Protein AF-A0A368A5K2-F1 (afdb_monomer_lite)

Secondary structure (DSSP, 8-state):
-EEEEEPPPPPGGGTEEE-TTSSSEEE-HHHHHHHHHHHHHH-GGG-S-BSSEEEEEEE--SSSS---GGGGHHHHHHHHHHTTSBS-GGGEEEEEEEEPPP-SS--------------EEEEEEEPPP--------

Structure (mmCIF, N/CA/C/O backbone):
data_AF-A0A368A5K2-F1
#
_entry.id   AF-A0A368A5K2-F1
#
loop_
_atom_site.group_PDB
_atom_site.id
_atom_site.type_symbol
_atom_site.label_atom_id
_atom_site.label_alt_id
_atom_site.label_comp_id
_atom_site.label_asym_id
_atom_site.label_entity_id
_atom_site.label_seq_id
_atom_site.pdbx_PDB_ins_code
_atom_site.Cartn_x
_atom_site.Cartn_y
_atom_site.Cartn_z
_atom_site.occupancy
_atom_site.B_iso_or_equiv
_atom_site.auth_seq_id
_atom_site.auth_comp_id
_atom_site.auth_asym_id
_atom_site.auth_atom_id
_atom_site.pdbx_PDB_model_num
ATOM 1 N N . MET A 1 1 ? -16.787 -5.262 7.974 1.00 64.56 1 MET A N 1
ATOM 2 C CA . MET A 1 1 ? -15.601 -5.937 7.419 1.00 64.56 1 MET A CA 1
ATOM 3 C C . MET A 1 1 ? -15.564 -5.672 5.925 1.00 64.56 1 MET A C 1
ATOM 5 O O . MET A 1 1 ? -16.531 -6.014 5.253 1.00 64.56 1 MET A O 1
ATOM 9 N N . LEU A 1 2 ? -14.523 -5.007 5.427 1.00 75.50 2 LEU A N 1
ATOM 10 C CA . LEU A 1 2 ? -14.349 -4.746 3.995 1.00 75.50 2 LEU A CA 1
ATOM 11 C C . LEU A 1 2 ? -13.526 -5.882 3.393 1.00 75.50 2 LEU A C 1
ATOM 13 O O . LEU A 1 2 ? -12.451 -6.178 3.908 1.00 75.50 2 LEU A O 1
ATOM 17 N N . LYS A 1 3 ? -14.036 -6.516 2.332 1.00 80.81 3 LYS A N 1
ATOM 18 C CA . LYS A 1 3 ? -13.303 -7.528 1.577 1.00 80.81 3 LYS A CA 1
ATOM 19 C C . LYS A 1 3 ? -13.069 -7.077 0.145 1.00 80.81 3 LYS A C 1
ATOM 21 O O . LYS A 1 3 ? -14.017 -6.705 -0.536 1.00 80.81 3 LYS A O 1
ATOM 26 N N . LEU A 1 4 ? -11.811 -7.125 -0.285 1.00 82.50 4 LEU A N 1
ATOM 27 C CA . LEU A 1 4 ? -11.393 -6.768 -1.638 1.00 82.50 4 LEU A CA 1
ATOM 28 C C . LEU A 1 4 ? -10.688 -7.954 -2.274 1.00 82.50 4 LEU A C 1
ATOM 30 O O . LEU A 1 4 ? -9.760 -8.479 -1.661 1.00 82.50 4 LEU A O 1
ATOM 34 N N . ASP A 1 5 ? -11.123 -8.322 -3.478 1.00 82.12 5 ASP A N 1
ATOM 35 C CA . ASP A 1 5 ? -10.475 -9.318 -4.326 1.00 82.12 5 ASP A CA 1
ATOM 36 C C . ASP A 1 5 ? -9.576 -8.604 -5.349 1.00 82.12 5 ASP A C 1
ATOM 38 O O . ASP A 1 5 ? -10.064 -8.036 -6.323 1.00 82.12 5 ASP A O 1
ATOM 42 N N . LEU A 1 6 ? -8.266 -8.554 -5.081 1.00 84.19 6 LEU A N 1
ATOM 43 C CA . LEU A 1 6 ? -7.291 -7.807 -5.898 1.00 84.19 6 LEU A CA 1
ATOM 44 C C . LEU A 1 6 ? -6.411 -8.733 -6.749 1.00 84.19 6 LEU A C 1
ATOM 46 O O . LEU A 1 6 ? -6.111 -9.837 -6.293 1.00 84.19 6 LEU A O 1
ATOM 50 N N . PRO A 1 7 ? -5.897 -8.268 -7.905 1.00 85.94 7 PRO A N 1
ATOM 51 C CA . PRO A 1 7 ? -4.890 -8.997 -8.673 1.00 85.94 7 PRO A CA 1
ATOM 52 C C . PRO A 1 7 ? -3.539 -9.042 -7.948 1.00 85.94 7 PRO A C 1
ATOM 54 O O . PRO A 1 7 ? -3.223 -8.182 -7.118 1.00 85.94 7 PRO A O 1
ATOM 57 N N . PHE A 1 8 ? -2.688 -10.016 -8.293 1.00 85.31 8 PHE A N 1
ATOM 58 C CA . PHE A 1 8 ? -1.409 -10.228 -7.604 1.00 85.31 8 PHE A CA 1
ATOM 59 C C . PHE A 1 8 ? -0.473 -9.001 -7.703 1.00 85.31 8 PHE A C 1
ATOM 61 O O . PHE A 1 8 ? -0.067 -8.625 -8.810 1.00 85.31 8 PHE A O 1
ATOM 68 N N . PRO A 1 9 ? -0.072 -8.388 -6.572 1.00 87.75 9 PRO A N 1
ATOM 69 C CA . PRO A 1 9 ? 0.685 -7.144 -6.585 1.00 87.75 9 PRO A CA 1
ATOM 70 C C . PRO A 1 9 ? 2.124 -7.305 -7.096 1.00 87.75 9 PRO A C 1
ATOM 72 O O . PRO A 1 9 ? 2.771 -8.339 -6.898 1.00 87.75 9 PRO A O 1
ATOM 75 N N . PRO A 1 10 ? 2.695 -6.264 -7.728 1.00 90.31 10 PRO A N 1
ATOM 76 C CA . PRO A 1 10 ? 4.138 -6.170 -7.914 1.00 90.31 10 PRO A CA 1
ATOM 77 C C . PRO A 1 10 ? 4.852 -6.040 -6.559 1.00 90.31 10 PRO A C 1
ATOM 79 O O . PRO A 1 10 ? 4.325 -5.457 -5.618 1.00 90.31 10 PRO A O 1
ATOM 82 N N . SER A 1 11 ? 6.082 -6.552 -6.470 1.00 89.31 11 SER A N 1
ATOM 83 C CA . SER A 1 11 ? 6.924 -6.340 -5.288 1.00 89.31 11 SER A CA 1
ATOM 84 C C . SER A 1 11 ? 7.345 -4.872 -5.160 1.00 89.31 11 SER A C 1
ATOM 86 O O . SER A 1 11 ? 7.437 -4.164 -6.165 1.00 89.31 11 SER A O 1
ATOM 88 N N . VAL A 1 12 ? 7.691 -4.440 -3.945 1.00 89.81 12 VAL A N 1
ATOM 89 C CA . VAL A 1 12 ? 8.136 -3.077 -3.607 1.00 89.81 12 VAL A CA 1
ATOM 90 C C . VAL A 1 12 ? 9.287 -2.611 -4.505 1.00 89.81 12 VAL A C 1
ATOM 92 O O . VAL A 1 12 ? 9.273 -1.495 -5.026 1.00 89.81 12 VAL A O 1
ATOM 95 N N . ASN A 1 13 ? 10.212 -3.526 -4.809 1.00 87.69 13 ASN A N 1
ATOM 96 C CA . ASN A 1 13 ? 11.350 -3.312 -5.708 1.00 87.69 13 ASN A CA 1
ATOM 97 C C . ASN A 1 13 ? 10.929 -3.005 -7.157 1.00 87.69 13 ASN A C 1
ATOM 99 O O . ASN A 1 13 ? 11.687 -2.414 -7.922 1.00 87.69 13 ASN A O 1
ATOM 103 N N . GLY A 1 14 ? 9.724 -3.416 -7.554 1.00 84.75 14 GLY A N 1
ATOM 104 C CA . GLY A 1 14 ? 9.142 -3.170 -8.869 1.00 84.75 14 GLY A CA 1
ATOM 105 C C . GLY A 1 14 ? 8.221 -1.951 -8.940 1.00 84.75 14 GLY A C 1
ATOM 106 O O . GLY A 1 14 ? 7.775 -1.615 -10.039 1.00 84.75 14 GLY A O 1
ATOM 107 N N . LEU A 1 15 ? 7.918 -1.284 -7.821 1.00 88.12 15 LEU A N 1
ATOM 108 C CA . LEU A 1 15 ? 6.946 -0.183 -7.797 1.00 88.12 15 LEU A CA 1
ATOM 109 C C . LEU A 1 15 ? 7.495 1.091 -8.422 1.00 88.12 15 LEU A C 1
ATOM 111 O O . LEU A 1 15 ? 6.806 1.778 -9.182 1.00 88.12 15 LEU A O 1
ATOM 115 N N . TYR A 1 16 ? 8.755 1.393 -8.128 1.00 87.50 16 TYR A N 1
ATOM 116 C CA . TYR A 1 16 ? 9.363 2.654 -8.497 1.00 87.50 16 TYR A CA 1
ATOM 117 C C . TYR A 1 16 ? 10.738 2.463 -9.131 1.00 87.50 16 TYR A C 1
ATOM 119 O O . TYR A 1 16 ? 11.469 1.534 -8.804 1.00 87.50 16 TYR A O 1
ATOM 127 N N . ARG A 1 17 ? 11.099 3.372 -10.035 1.00 85.75 17 ARG A N 1
ATOM 128 C CA . ARG A 1 17 ? 12.440 3.463 -10.615 1.00 85.75 17 ARG A CA 1
ATOM 129 C C . ARG A 1 17 ? 13.007 4.860 -10.422 1.00 85.75 17 ARG A C 1
ATOM 131 O O . ARG A 1 17 ? 12.274 5.849 -10.488 1.00 85.75 17 ARG A O 1
ATOM 138 N N . ASN A 1 18 ? 14.318 4.920 -10.220 1.00 83.38 18 ASN A N 1
ATOM 139 C CA . ASN A 1 18 ? 15.061 6.172 -10.243 1.00 83.38 18 ASN A CA 1
ATOM 140 C C . ASN A 1 18 ? 15.082 6.696 -11.682 1.00 83.38 18 ASN A C 1
ATOM 142 O O . ASN A 1 18 ? 15.331 5.933 -12.615 1.00 83.38 18 ASN A O 1
ATOM 146 N N . GLY A 1 19 ? 14.795 7.984 -11.867 1.00 69.31 19 GLY A N 1
ATOM 147 C CA . GLY A 1 19 ? 14.651 8.613 -13.183 1.00 69.31 19 GLY A CA 1
ATOM 148 C C . GLY A 1 19 ? 15.942 8.756 -14.000 1.00 69.31 19 GLY A C 1
ATOM 149 O O . GLY A 1 19 ? 15.915 9.388 -15.056 1.00 69.31 19 GLY A O 1
ATOM 150 N N . GLY A 1 20 ? 17.066 8.186 -13.552 1.00 73.12 20 GLY A N 1
ATOM 151 C CA . GLY A 1 20 ? 18.372 8.380 -14.180 1.00 73.12 20 GLY A CA 1
ATOM 152 C C . GLY A 1 20 ? 18.729 9.867 -14.215 1.00 73.12 20 GLY A C 1
ATOM 153 O O . GLY A 1 20 ? 18.839 10.498 -13.169 1.00 73.12 20 GLY A O 1
ATOM 154 N N . MET A 1 21 ? 18.849 10.435 -15.421 1.00 66.31 21 MET A N 1
ATOM 155 C CA . MET A 1 21 ? 19.076 11.875 -15.637 1.00 66.31 21 MET A CA 1
ATOM 156 C C . MET A 1 21 ? 17.872 12.762 -15.270 1.00 66.31 21 MET A C 1
ATOM 158 O O . MET A 1 21 ? 18.025 13.972 -15.116 1.00 66.31 21 MET A O 1
ATOM 162 N N . LYS A 1 22 ? 16.668 12.194 -15.120 1.00 66.38 22 LYS A N 1
ATOM 163 C CA . LYS A 1 22 ? 15.502 12.912 -14.590 1.00 66.38 22 LYS A CA 1
ATOM 164 C C . LYS A 1 22 ? 15.517 12.823 -13.065 1.00 66.38 22 LYS A C 1
ATOM 166 O O . LYS A 1 22 ? 15.602 11.729 -12.508 1.00 66.38 22 LYS A O 1
ATOM 171 N N . LYS A 1 23 ? 15.421 13.970 -12.383 1.00 75.62 23 LYS A N 1
ATOM 172 C CA . LYS A 1 23 ? 15.341 14.017 -10.916 1.00 75.62 23 LYS A CA 1
ATOM 173 C C . LYS A 1 23 ? 14.082 13.297 -10.426 1.00 75.62 23 LYS A C 1
ATOM 175 O O . LYS A 1 23 ? 12.978 13.596 -10.875 1.00 75.62 23 LYS A O 1
ATOM 180 N N . GLY A 1 24 ? 14.260 12.421 -9.440 1.00 79.69 24 GLY A N 1
ATOM 181 C CA . GLY A 1 24 ? 13.174 11.837 -8.659 1.00 79.69 24 GLY A CA 1
ATOM 182 C C . GLY A 1 24 ? 12.882 10.364 -8.942 1.00 79.69 24 GLY A C 1
ATOM 183 O O . GLY A 1 24 ? 13.527 9.687 -9.747 1.00 79.69 24 GLY A O 1
ATOM 184 N N . ARG A 1 25 ? 11.892 9.864 -8.202 1.00 81.75 25 ARG A N 1
ATOM 185 C CA . ARG A 1 25 ? 11.426 8.481 -8.228 1.00 81.75 25 ARG A CA 1
ATOM 186 C C . ARG A 1 25 ? 10.076 8.428 -8.941 1.00 81.75 25 ARG A C 1
ATOM 188 O O . ARG A 1 25 ? 9.138 9.114 -8.545 1.00 81.75 25 ARG A O 1
ATOM 195 N N . HIS A 1 26 ? 9.961 7.603 -9.979 1.00 86.81 26 HIS A N 1
ATOM 196 C CA . HIS A 1 26 ? 8.736 7.491 -10.776 1.00 86.81 26 HIS A CA 1
ATOM 197 C C . HIS A 1 26 ? 8.128 6.095 -10.668 1.00 86.81 26 HIS A C 1
ATOM 199 O O . HIS A 1 26 ? 8.852 5.099 -10.623 1.00 86.81 26 HIS A O 1
ATOM 205 N N . ARG A 1 27 ? 6.790 6.015 -10.665 1.00 89.25 27 ARG A N 1
ATOM 206 C CA . ARG A 1 27 ? 6.066 4.734 -10.725 1.00 89.25 27 ARG A CA 1
ATOM 207 C C . ARG A 1 27 ? 6.385 4.013 -12.034 1.00 89.25 27 ARG A C 1
ATOM 209 O O . ARG A 1 27 ? 6.311 4.623 -13.106 1.00 89.25 27 ARG A O 1
ATOM 216 N N . THR A 1 28 ? 6.700 2.726 -11.953 1.00 91.56 28 THR A N 1
ATOM 217 C CA . THR A 1 28 ? 6.956 1.894 -13.135 1.00 91.56 28 THR A CA 1
ATOM 218 C C . THR A 1 28 ? 5.680 1.676 -13.949 1.00 91.56 28 THR A C 1
ATOM 220 O O . THR A 1 28 ? 4.568 1.778 -13.430 1.00 91.56 28 THR A O 1
ATOM 223 N N . ALA A 1 29 ? 5.823 1.352 -15.239 1.00 90.31 29 ALA A N 1
ATOM 224 C CA . ALA A 1 29 ? 4.683 1.005 -16.093 1.00 90.31 29 ALA A CA 1
ATOM 225 C C . ALA A 1 29 ? 3.902 -0.199 -15.540 1.00 90.31 29 ALA A C 1
ATOM 227 O O . ALA A 1 29 ? 2.677 -0.161 -15.494 1.00 90.31 29 ALA A O 1
ATOM 228 N N . ARG A 1 30 ? 4.615 -1.214 -15.026 1.00 89.25 30 ARG A N 1
ATOM 229 C CA . ARG A 1 30 ? 4.017 -2.384 -14.371 1.00 89.25 30 ARG A CA 1
ATOM 230 C C . ARG A 1 30 ? 3.169 -1.993 -13.165 1.00 89.25 30 ARG A C 1
ATOM 232 O O . ARG A 1 30 ? 2.053 -2.478 -13.034 1.00 89.25 30 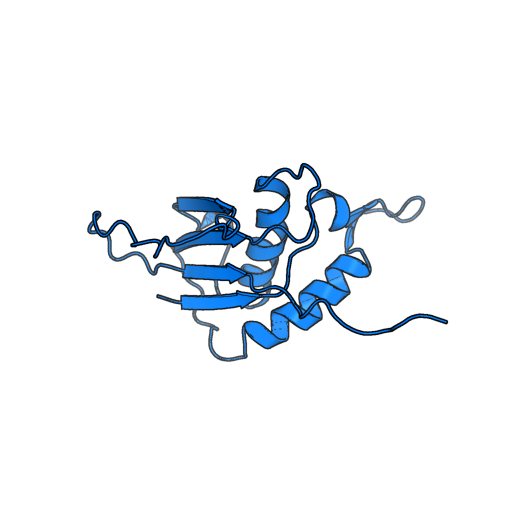ARG A O 1
ATOM 239 N N . TYR A 1 31 ? 3.677 -1.110 -12.305 1.00 93.00 31 TYR A N 1
ATOM 240 C CA . TYR A 1 31 ? 2.910 -0.661 -11.148 1.00 93.00 31 TYR A CA 1
ATOM 241 C C . TYR A 1 31 ? 1.672 0.134 -11.563 1.00 93.00 31 TYR A C 1
ATOM 243 O O . TYR A 1 31 ? 0.589 -0.116 -11.054 1.00 93.00 31 TYR A O 1
ATOM 251 N N . LYS A 1 32 ? 1.796 1.033 -12.547 1.00 92.75 32 LYS A N 1
ATOM 252 C CA . LYS A 1 32 ? 0.644 1.773 -13.087 1.00 92.75 32 LYS A CA 1
ATOM 253 C C . LYS A 1 32 ? -0.423 0.849 -13.682 1.00 92.75 32 LYS A C 1
ATOM 255 O O . LYS A 1 32 ? -1.603 1.122 -13.494 1.00 92.75 32 LYS A O 1
ATOM 260 N N . ALA A 1 33 ? -0.019 -0.205 -14.392 1.00 91.19 33 ALA A N 1
ATOM 261 C CA . ALA A 1 33 ? -0.938 -1.192 -14.954 1.00 91.19 33 ALA A CA 1
ATOM 262 C C . ALA A 1 33 ? -1.692 -1.939 -13.846 1.00 91.19 33 ALA A C 1
ATOM 264 O O . ALA A 1 33 ? -2.917 -1.942 -13.854 1.00 91.19 33 ALA A O 1
ATOM 265 N N . TRP A 1 34 ? -0.969 -2.445 -12.842 1.00 92.25 34 TRP A N 1
ATOM 266 C CA . TRP A 1 34 ? -1.585 -3.110 -11.694 1.00 92.25 34 TRP A CA 1
ATOM 267 C C . TRP A 1 34 ? -2.533 -2.183 -10.924 1.00 92.25 34 TRP A C 1
ATOM 269 O O . TRP A 1 34 ? -3.640 -2.588 -10.600 1.00 92.25 34 TRP A O 1
ATOM 279 N N . VAL A 1 35 ? -2.154 -0.917 -10.687 1.00 92.00 35 VAL A N 1
ATOM 280 C CA . VAL A 1 35 ? -3.045 0.054 -10.026 1.00 92.00 35 VAL A CA 1
ATOM 281 C C . VAL A 1 35 ? -4.338 0.219 -10.815 1.00 92.00 35 VAL A C 1
ATOM 283 O O . VAL A 1 35 ? -5.397 0.244 -10.204 1.00 92.00 35 VAL A O 1
ATOM 286 N N . ARG A 1 36 ? -4.286 0.317 -12.149 1.00 90.88 36 ARG A N 1
ATOM 287 C CA . ARG A 1 36 ? -5.496 0.455 -12.979 1.00 90.88 36 ARG A CA 1
ATOM 288 C C . ARG A 1 36 ? -6.426 -0.743 -12.839 1.00 90.88 36 ARG A C 1
ATOM 290 O O . ARG A 1 36 ? -7.617 -0.540 -12.668 1.00 90.88 36 ARG A O 1
ATOM 297 N N . GLU A 1 37 ? -5.880 -1.949 -12.893 1.00 88.19 37 GLU A N 1
ATOM 298 C CA . GLU A 1 37 ? -6.639 -3.194 -12.757 1.00 88.19 37 GLU A CA 1
ATOM 299 C C . GLU A 1 37 ? -7.236 -3.324 -11.352 1.00 88.19 37 GLU A C 1
ATOM 301 O O . GLU A 1 37 ? -8.447 -3.436 -11.192 1.00 88.19 37 GLU A O 1
ATOM 306 N N . ALA A 1 38 ? -6.406 -3.165 -10.321 1.00 88.00 38 ALA A N 1
ATOM 307 C CA . ALA A 1 38 ? -6.827 -3.244 -8.929 1.00 88.00 38 ALA A CA 1
ATOM 308 C C . ALA A 1 38 ? -7.842 -2.150 -8.550 1.00 88.00 38 ALA A C 1
ATOM 310 O O . ALA A 1 38 ? -8.702 -2.374 -7.705 1.00 88.00 38 ALA A O 1
ATOM 311 N N . SER A 1 39 ? -7.792 -0.983 -9.202 1.00 88.44 39 SER A N 1
ATOM 312 C CA . SER A 1 39 ? -8.778 0.092 -9.019 1.00 88.44 39 SER A CA 1
ATOM 313 C C . SER A 1 39 ? -10.195 -0.331 -9.402 1.00 88.44 39 SER A C 1
ATOM 315 O O . SER A 1 39 ? -11.149 0.129 -8.780 1.00 88.44 39 SER A O 1
ATOM 317 N N . LEU A 1 40 ? -10.343 -1.212 -10.398 1.00 86.12 40 LEU A N 1
ATOM 318 C CA . LEU A 1 40 ? -11.651 -1.728 -10.810 1.00 86.12 40 LEU A CA 1
ATOM 319 C C . LEU A 1 40 ? -12.270 -2.608 -9.717 1.00 86.12 40 LEU A C 1
ATOM 321 O O . LEU A 1 40 ? -13.483 -2.594 -9.532 1.00 86.12 40 LEU A O 1
ATOM 325 N N . CYS A 1 41 ? -11.433 -3.315 -8.955 1.00 82.06 41 CYS A N 1
ATOM 326 C CA . CYS A 1 41 ? -11.854 -4.192 -7.865 1.00 82.06 41 CYS A CA 1
ATOM 327 C C . CYS A 1 41 ? -12.292 -3.434 -6.601 1.00 82.06 41 CYS A C 1
ATOM 329 O O . CYS A 1 41 ? -13.094 -3.948 -5.825 1.00 82.06 41 CYS A O 1
ATOM 331 N N . VAL A 1 42 ? -11.769 -2.224 -6.368 1.00 79.62 42 VAL A N 1
ATOM 332 C CA . VAL A 1 42 ? -12.122 -1.407 -5.188 1.00 79.62 42 VAL A CA 1
ATOM 333 C C . VAL A 1 42 ? -13.512 -0.767 -5.334 1.00 79.62 42 VAL A C 1
ATOM 335 O O . VAL A 1 42 ? -14.247 -0.638 -4.347 1.00 79.62 42 VAL A O 1
ATOM 338 N N . GLY A 1 43 ? -13.893 -0.420 -6.570 1.00 70.06 43 GLY A N 1
ATOM 339 C CA . GLY A 1 43 ? -15.166 0.224 -6.907 1.00 70.06 43 GLY A CA 1
ATOM 340 C C . GLY A 1 43 ? -15.318 1.645 -6.338 1.00 70.06 43 GLY A C 1
ATOM 341 O O . GLY A 1 43 ? -14.507 2.120 -5.549 1.00 70.06 43 GLY A O 1
ATOM 342 N N . GLU A 1 44 ? -16.396 2.347 -6.707 1.00 62.25 44 GLU A N 1
ATOM 343 C CA . GLU A 1 44 ? -16.666 3.718 -6.219 1.00 62.25 44 GLU A CA 1
ATOM 344 C C . GLU A 1 44 ? -17.207 3.783 -4.775 1.00 62.25 44 GLU A C 1
ATOM 346 O O . GLU A 1 44 ? -17.368 4.868 -4.208 1.00 62.25 44 GLU A O 1
ATOM 351 N N . VAL A 1 45 ? -17.508 2.626 -4.181 1.00 54.66 45 VAL A N 1
ATOM 352 C CA . VAL A 1 45 ? -18.389 2.485 -3.009 1.00 54.66 45 VAL A CA 1
ATOM 353 C C . VAL A 1 45 ? -17.696 2.829 -1.677 1.00 54.66 45 VAL A C 1
ATOM 355 O O . VAL A 1 45 ? -18.369 3.126 -0.692 1.00 54.66 45 VAL A O 1
ATOM 358 N N . HIS A 1 46 ? -16.360 2.869 -1.621 1.00 61.53 46 HIS A N 1
ATOM 359 C CA . HIS A 1 46 ? -15.617 2.826 -0.349 1.00 61.53 46 HIS A CA 1
ATOM 360 C C . HIS A 1 46 ? -15.001 4.153 0.130 1.00 61.53 46 HIS A C 1
ATOM 362 O O . HIS A 1 46 ? -14.063 4.150 0.920 1.00 61.53 46 HIS A O 1
ATOM 368 N N . ARG A 1 47 ? -15.578 5.303 -0.247 1.00 60.12 47 ARG A N 1
ATOM 369 C CA . ARG A 1 47 ? -15.116 6.659 0.142 1.00 60.12 47 ARG A CA 1
ATOM 370 C C . ARG A 1 47 ? -15.360 7.062 1.610 1.00 60.12 47 ARG A C 1
ATOM 372 O O . ARG A 1 47 ? -15.543 8.239 1.916 1.00 60.12 47 ARG A O 1
ATOM 379 N N . LYS A 1 48 ? -15.375 6.113 2.544 1.00 65.19 48 LYS A N 1
ATOM 380 C CA . LYS A 1 48 ? -15.353 6.414 3.983 1.00 65.19 48 LYS A CA 1
ATOM 381 C C . LYS A 1 48 ? -13.994 6.011 4.527 1.00 65.19 48 LYS A C 1
ATOM 383 O O . LYS A 1 48 ? -13.820 4.878 4.962 1.00 65.19 48 LYS A O 1
ATOM 388 N N . ALA A 1 49 ? -13.057 6.955 4.471 1.00 69.94 49 ALA A N 1
ATOM 389 C CA . ALA A 1 49 ? -11.701 6.763 4.953 1.00 69.94 49 ALA A CA 1
ATOM 390 C C . ALA A 1 49 ? -11.719 6.285 6.411 1.00 69.94 49 ALA A C 1
ATOM 392 O O . ALA A 1 49 ? -12.158 7.006 7.311 1.00 69.94 49 ALA A O 1
ATOM 393 N N . MET A 1 50 ? -11.264 5.055 6.636 1.00 75.88 50 MET A N 1
ATOM 394 C CA . MET A 1 50 ? -11.099 4.518 7.982 1.00 75.88 50 MET A CA 1
ATOM 395 C C . MET A 1 50 ? -9.918 5.217 8.665 1.00 75.88 50 MET A C 1
ATOM 397 O O . MET A 1 50 ? -8.858 5.370 8.059 1.00 75.88 50 MET A O 1
ATOM 401 N N . SER A 1 51 ? -10.111 5.640 9.918 1.00 70.56 51 SER A N 1
ATOM 402 C CA . SER A 1 51 ? -9.101 6.344 10.726 1.00 70.56 51 SER A CA 1
ATOM 403 C C . SER A 1 51 ? -8.281 5.428 11.637 1.00 70.56 51 SER A C 1
ATOM 405 O O . SER A 1 51 ? -7.262 5.851 12.161 1.00 70.56 51 SER A O 1
ATOM 407 N N . ALA A 1 52 ? -8.747 4.201 11.875 1.00 80.12 52 ALA A N 1
ATOM 408 C CA . ALA A 1 52 ? -8.024 3.146 12.576 1.00 80.12 52 ALA A CA 1
ATOM 409 C C . ALA A 1 52 ? -8.464 1.808 11.981 1.00 80.12 52 ALA A C 1
ATOM 411 O O . ALA A 1 52 ? -9.660 1.493 11.981 1.00 80.12 52 ALA A O 1
ATOM 412 N N . TYR A 1 53 ? -7.523 1.045 11.431 1.00 80.19 53 TYR A N 1
ATOM 413 C CA . TYR A 1 53 ? -7.842 -0.206 10.744 1.00 80.19 53 TYR A CA 1
ATOM 414 C C . TYR A 1 53 ? -6.823 -1.304 11.026 1.00 80.19 53 TYR A C 1
ATOM 416 O O . TYR A 1 53 ? -5.685 -1.060 11.422 1.00 80.19 53 TYR A O 1
ATOM 424 N N . SER A 1 54 ? -7.269 -2.542 10.826 1.00 83.19 54 SER A N 1
ATOM 425 C CA . SER A 1 54 ? -6.401 -3.715 10.767 1.00 83.19 54 SER A CA 1
ATOM 426 C C . SER A 1 54 ? -6.436 -4.276 9.354 1.00 83.19 54 SER A C 1
ATOM 428 O O . SER A 1 54 ? -7.516 -4.410 8.768 1.00 83.19 54 SER A O 1
ATOM 430 N N . LEU A 1 55 ? -5.260 -4.580 8.812 1.00 84.19 55 LEU A N 1
ATOM 431 C CA . LEU A 1 55 ? -5.082 -5.070 7.455 1.00 84.19 55 LEU A CA 1
ATOM 432 C C . LEU A 1 55 ? -4.625 -6.527 7.486 1.00 84.19 55 LEU A C 1
ATOM 434 O O . LEU A 1 55 ? -3.548 -6.850 7.987 1.00 84.19 55 LEU A O 1
ATOM 438 N N . LEU A 1 56 ? -5.445 -7.410 6.920 1.00 87.06 56 LEU A N 1
ATOM 439 C CA . LEU A 1 56 ? -5.075 -8.799 6.674 1.00 87.06 56 LEU A CA 1
ATOM 440 C C . LEU A 1 56 ? -4.864 -8.997 5.175 1.00 87.06 56 LEU A C 1
ATOM 442 O O . LEU A 1 56 ? -5.798 -8.846 4.390 1.00 87.06 56 LEU A O 1
ATOM 446 N N . ILE A 1 57 ? -3.637 -9.357 4.801 1.00 86.56 57 ILE A N 1
ATOM 447 C CA . ILE A 1 57 ? -3.240 -9.653 3.427 1.00 86.56 57 ILE A CA 1
ATOM 448 C C . ILE A 1 57 ? -2.984 -11.151 3.303 1.00 86.56 57 ILE A C 1
ATOM 450 O O . ILE A 1 57 ? -2.077 -11.707 3.930 1.00 86.56 57 ILE A O 1
ATOM 454 N N . VAL A 1 58 ? -3.758 -11.801 2.439 1.00 85.69 58 VAL A N 1
ATOM 455 C CA . VAL A 1 58 ? -3.566 -13.211 2.098 1.00 85.69 58 VAL A CA 1
ATOM 456 C C . VAL A 1 58 ? -3.170 -13.310 0.631 1.00 85.69 58 VAL A C 1
ATOM 458 O O . VAL A 1 58 ? -3.952 -12.959 -0.251 1.00 85.69 58 VAL A O 1
ATOM 461 N N . LEU A 1 59 ? -1.947 -13.779 0.372 1.00 81.19 59 LEU A N 1
ATOM 462 C CA . LEU A 1 59 ? -1.393 -13.894 -0.980 1.00 81.19 59 LEU A CA 1
ATOM 463 C C . LEU A 1 59 ? -1.304 -15.353 -1.409 1.00 81.19 59 LEU A C 1
ATOM 465 O O . LEU A 1 59 ? -0.705 -16.173 -0.717 1.00 81.19 59 LEU A O 1
ATOM 469 N N . LYS A 1 60 ? -1.812 -15.674 -2.597 1.00 80.75 60 LYS A N 1
ATOM 470 C CA . LYS A 1 60 ? -1.524 -16.953 -3.254 1.00 80.75 60 LYS A CA 1
ATOM 471 C C . LYS A 1 60 ? -0.227 -16.836 -4.050 1.00 80.75 60 LYS A C 1
ATOM 473 O O . LYS A 1 60 ? -0.055 -15.894 -4.822 1.00 80.75 60 LYS A O 1
ATOM 478 N N . ARG A 1 61 ? 0.700 -17.781 -3.865 1.00 77.44 61 ARG A N 1
ATOM 479 C CA . ARG A 1 61 ? 1.966 -17.786 -4.614 1.00 77.44 61 ARG A CA 1
ATOM 480 C C . ARG A 1 61 ? 1.691 -17.972 -6.112 1.00 77.44 61 ARG A C 1
ATOM 482 O O . ARG A 1 61 ? 1.052 -18.959 -6.467 1.00 77.44 61 ARG A O 1
ATOM 489 N N . PRO A 1 62 ? 2.192 -17.079 -6.985 1.00 72.31 62 PRO A N 1
ATOM 490 C CA . PRO A 1 62 ? 1.978 -17.203 -8.421 1.00 72.31 62 PRO A CA 1
ATOM 491 C C . PRO A 1 62 ? 2.924 -18.206 -9.072 1.00 72.31 62 PRO A C 1
ATOM 493 O O . PRO A 1 62 ? 2.642 -18.729 -10.144 1.00 72.31 62 PRO A O 1
ATOM 496 N N . ASP A 1 63 ? 4.057 -18.464 -8.430 1.00 76.50 63 ASP A N 1
ATOM 497 C CA . ASP A 1 63 ? 5.069 -19.399 -8.877 1.00 76.50 63 ASP A CA 1
ATOM 498 C C . ASP A 1 63 ? 5.795 -20.012 -7.673 1.00 76.50 63 ASP A C 1
ATOM 500 O O . ASP A 1 63 ? 5.586 -19.636 -6.517 1.00 76.50 63 ASP A O 1
ATOM 504 N N . ARG A 1 64 ? 6.681 -20.972 -7.952 1.00 75.56 64 ARG A N 1
ATOM 505 C CA . ARG A 1 64 ? 7.501 -21.655 -6.941 1.00 75.56 64 ARG A CA 1
ATOM 506 C C . ARG A 1 64 ? 8.712 -20.835 -6.477 1.00 75.56 64 ARG A C 1
ATOM 508 O O . ARG A 1 64 ? 9.566 -21.369 -5.776 1.00 75.56 64 ARG A O 1
ATOM 515 N N . ARG A 1 65 ? 8.842 -19.562 -6.874 1.00 78.75 65 ARG A N 1
ATOM 516 C CA . ARG A 1 65 ? 10.017 -18.762 -6.505 1.00 78.75 65 ARG A CA 1
ATOM 517 C C . ARG A 1 65 ? 9.958 -18.381 -5.031 1.00 78.75 65 ARG A C 1
ATOM 519 O O . ARG A 1 65 ? 8.890 -18.122 -4.473 1.00 78.75 65 ARG A O 1
ATOM 526 N N . MET A 1 66 ? 11.130 -18.302 -4.410 1.00 80.06 66 MET A N 1
ATOM 527 C CA . MET A 1 66 ? 11.269 -17.689 -3.094 1.00 80.06 66 MET A CA 1
ATOM 528 C C . MET A 1 66 ? 11.026 -16.185 -3.230 1.00 80.06 66 MET A C 1
ATOM 530 O O . MET A 1 66 ? 11.624 -15.523 -4.079 1.00 80.06 66 MET A O 1
ATOM 534 N N . ARG A 1 67 ? 10.081 -15.665 -2.447 1.00 82.94 67 ARG A N 1
ATOM 535 C CA . ARG A 1 67 ? 9.630 -14.273 -2.485 1.00 82.94 67 ARG A CA 1
ATOM 536 C C . ARG A 1 67 ? 9.419 -13.798 -1.058 1.00 82.94 67 ARG A C 1
ATOM 538 O O . ARG A 1 67 ? 8.797 -14.514 -0.272 1.00 82.94 67 ARG A O 1
ATOM 545 N N . ASP A 1 68 ? 9.871 -12.589 -0.753 1.00 87.75 68 ASP A N 1
ATOM 546 C CA . ASP A 1 68 ? 9.610 -11.989 0.554 1.00 87.75 68 ASP A CA 1
ATOM 547 C C . ASP A 1 68 ? 8.165 -11.505 0.599 1.00 87.75 68 ASP A C 1
ATOM 549 O O . ASP A 1 68 ? 7.730 -10.720 -0.247 1.00 87.75 68 ASP A O 1
ATOM 553 N N . LEU A 1 69 ? 7.417 -11.982 1.590 1.00 85.44 69 LEU A N 1
ATOM 554 C CA . LEU A 1 69 ? 6.000 -11.668 1.745 1.00 85.44 69 LEU A CA 1
ATOM 555 C C . LEU A 1 69 ? 5.775 -10.159 1.937 1.00 85.44 69 LEU A C 1
ATOM 557 O O . LEU A 1 69 ? 4.915 -9.576 1.282 1.00 85.44 69 LEU A O 1
ATOM 561 N N . GLY A 1 70 ? 6.612 -9.514 2.756 1.00 87.62 70 GLY A N 1
ATOM 562 C CA . GLY A 1 70 ? 6.528 -8.079 3.046 1.00 87.62 70 GLY A CA 1
ATOM 563 C C . GLY A 1 70 ? 6.735 -7.174 1.830 1.00 87.62 70 GLY A C 1
ATOM 564 O O . GLY A 1 70 ? 6.266 -6.041 1.824 1.00 87.62 70 GLY A O 1
ATOM 565 N N . ASN A 1 71 ? 7.344 -7.672 0.746 1.00 90.94 71 ASN A N 1
ATOM 566 C CA . ASN A 1 71 ? 7.527 -6.875 -0.468 1.00 90.94 71 ASN A CA 1
ATOM 567 C C . ASN A 1 71 ? 6.200 -6.501 -1.145 1.00 90.94 71 ASN A C 1
ATOM 569 O O . ASN A 1 71 ? 6.202 -5.657 -2.034 1.00 90.94 71 ASN A O 1
ATOM 573 N N . TYR A 1 72 ? 5.088 -7.141 -0.796 1.00 89.25 72 TYR A N 1
ATOM 574 C CA . TYR A 1 72 ? 3.804 -6.953 -1.469 1.00 89.25 72 TYR A CA 1
ATOM 575 C C . TYR A 1 72 ? 2.846 -6.014 -0.736 1.00 89.25 72 TYR A C 1
ATOM 577 O O . TYR A 1 72 ? 1.895 -5.531 -1.347 1.00 89.25 72 TYR A O 1
ATOM 585 N N . GLU A 1 73 ? 3.102 -5.730 0.541 1.00 91.75 73 GLU A N 1
ATOM 586 C CA . GLU A 1 73 ? 2.242 -4.878 1.367 1.00 91.75 73 GLU A CA 1
ATOM 587 C C . GLU A 1 73 ? 2.131 -3.466 0.793 1.00 91.75 73 GLU A C 1
ATOM 589 O O . GLU A 1 73 ? 1.022 -2.985 0.570 1.00 9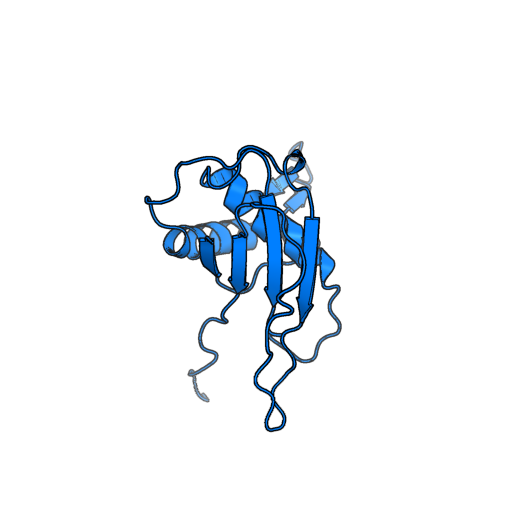1.75 73 GLU A O 1
ATOM 594 N N . LYS A 1 74 ? 3.266 -2.851 0.433 1.00 90.25 74 LYS A N 1
ATOM 595 C CA . LYS A 1 74 ? 3.286 -1.439 0.039 1.00 90.25 74 LYS A CA 1
ATOM 596 C C . LYS A 1 74 ? 2.406 -1.126 -1.170 1.00 90.25 74 LYS A C 1
ATOM 598 O O . LYS A 1 74 ? 1.817 -0.054 -1.239 1.00 90.25 74 LYS A O 1
ATOM 603 N N . ALA A 1 75 ? 2.300 -2.056 -2.120 1.00 91.25 75 ALA A N 1
ATOM 604 C CA . ALA A 1 75 ? 1.432 -1.889 -3.284 1.00 91.25 75 ALA A CA 1
ATOM 605 C C . ALA A 1 75 ? -0.051 -1.815 -2.883 1.00 91.25 75 ALA A C 1
ATOM 607 O O . ALA A 1 75 ? -0.800 -1.009 -3.430 1.00 91.25 75 ALA A O 1
ATOM 608 N N . ILE A 1 76 ? -0.460 -2.648 -1.921 1.00 91.00 76 ILE A N 1
ATOM 609 C CA . ILE A 1 76 ? -1.834 -2.725 -1.421 1.00 91.00 76 ILE A CA 1
ATOM 610 C C . ILE A 1 76 ? -2.145 -1.489 -0.576 1.00 91.00 76 ILE A C 1
ATOM 612 O O . ILE A 1 76 ? -3.148 -0.829 -0.830 1.00 91.00 76 ILE A O 1
ATOM 616 N N . SER A 1 77 ? -1.268 -1.116 0.356 1.00 90.50 77 SER A N 1
ATOM 617 C CA . SER A 1 77 ? -1.462 0.065 1.208 1.00 90.50 77 SER A CA 1
ATOM 618 C C . SER A 1 77 ? -1.547 1.359 0.389 1.00 90.50 77 SER A C 1
ATOM 620 O O . SER A 1 77 ? -2.481 2.141 0.567 1.00 90.50 77 SER A O 1
ATOM 622 N N . ASP A 1 78 ? -0.655 1.548 -0.594 1.00 91.25 78 ASP A N 1
ATOM 623 C CA . ASP A 1 78 ? -0.714 2.690 -1.519 1.00 91.25 78 ASP A CA 1
ATOM 624 C C . ASP A 1 78 ? -2.047 2.725 -2.302 1.00 91.25 78 ASP A C 1
ATOM 626 O O . ASP A 1 78 ? -2.598 3.805 -2.540 1.00 91.25 78 ASP A O 1
ATOM 630 N N . LEU A 1 79 ? -2.573 1.561 -2.713 1.00 90.38 79 LEU A N 1
ATOM 631 C CA . LEU A 1 79 ? -3.856 1.461 -3.416 1.00 90.38 79 LEU A CA 1
ATOM 632 C C . LEU A 1 79 ? -5.012 1.909 -2.512 1.00 90.38 79 LEU A C 1
ATOM 634 O O . LEU A 1 79 ? -5.811 2.746 -2.936 1.00 90.38 79 LEU A O 1
ATOM 638 N N . LEU A 1 80 ? -5.081 1.401 -1.278 1.00 88.44 80 LEU A N 1
ATOM 639 C CA . LEU A 1 80 ? -6.144 1.726 -0.320 1.00 88.44 80 LEU A CA 1
ATOM 640 C C . LEU A 1 80 ? -6.201 3.229 -0.013 1.00 88.44 80 LEU A C 1
ATOM 642 O O . LEU A 1 80 ? -7.289 3.807 -0.009 1.00 88.44 80 LEU A O 1
ATOM 646 N N . VAL A 1 81 ? -5.041 3.867 0.173 1.00 89.25 81 VAL A N 1
ATOM 647 C CA . VAL A 1 81 ? -4.940 5.324 0.353 1.00 89.25 81 VAL A CA 1
ATOM 648 C C . VAL A 1 81 ? -5.389 6.055 -0.915 1.00 89.25 81 VAL A C 1
ATOM 650 O O . VAL A 1 81 ? -6.189 6.985 -0.848 1.00 89.25 81 VAL A O 1
ATOM 653 N N . SER A 1 82 ? -4.933 5.615 -2.095 1.00 89.31 82 SER A N 1
ATOM 654 C CA . SER A 1 82 ? -5.264 6.2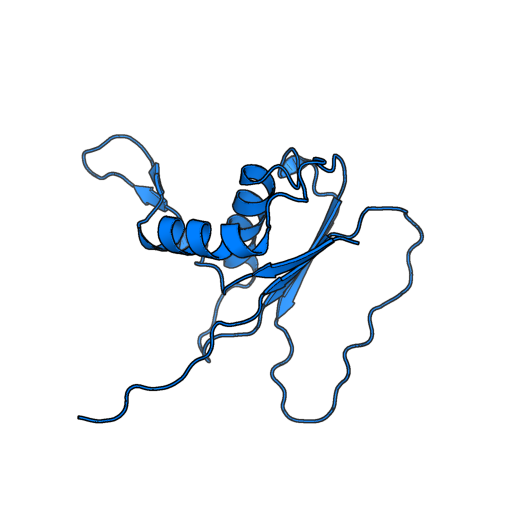84 -3.365 1.00 89.31 82 SER A CA 1
ATOM 655 C C . SER A 1 82 ? -6.757 6.272 -3.710 1.00 89.31 82 SER A C 1
ATOM 657 O O . SER A 1 82 ? -7.226 7.172 -4.403 1.00 89.31 82 SER A O 1
ATOM 659 N N . HIS A 1 83 ? -7.496 5.282 -3.203 1.00 86.69 83 HIS A N 1
ATOM 660 C CA . HIS A 1 83 ? -8.946 5.146 -3.368 1.00 86.69 83 HIS A CA 1
ATOM 661 C C . HIS A 1 83 ? -9.756 5.719 -2.198 1.00 86.69 83 HIS A C 1
ATOM 663 O O . HIS A 1 83 ? -10.985 5.682 -2.224 1.00 86.69 83 HIS A O 1
ATOM 669 N N . GLY A 1 84 ? -9.091 6.259 -1.172 1.00 86.19 84 GLY A N 1
ATOM 670 C CA . GLY A 1 84 ? -9.748 6.828 0.005 1.00 86.19 84 GLY A CA 1
ATOM 671 C C . GLY A 1 84 ? -10.438 5.794 0.899 1.00 86.19 84 GLY A C 1
ATOM 672 O O . GLY A 1 84 ? -11.333 6.158 1.661 1.00 86.19 84 GLY A O 1
ATOM 673 N N . VAL A 1 85 ? -10.035 4.520 0.811 1.00 84.69 85 VAL A N 1
ATOM 674 C CA . VAL A 1 85 ? -10.504 3.448 1.709 1.00 84.69 85 VAL A CA 1
ATOM 675 C C . VAL A 1 85 ? -9.964 3.678 3.120 1.00 84.69 85 VAL A C 1
ATOM 677 O O . VAL A 1 85 ? -10.666 3.509 4.117 1.00 84.69 85 VAL A O 1
ATOM 680 N N . VAL A 1 86 ? -8.706 4.107 3.196 1.00 83.38 86 VAL A N 1
ATOM 681 C CA . VAL A 1 86 ? -8.028 4.539 4.419 1.00 83.38 86 VAL A CA 1
ATOM 682 C C . VAL A 1 86 ? -7.459 5.929 4.183 1.00 83.38 86 VAL A C 1
ATOM 684 O O . VAL A 1 86 ? -7.165 6.297 3.044 1.00 83.38 86 VAL A O 1
ATOM 687 N N . ARG A 1 87 ? -7.341 6.721 5.247 1.00 83.56 87 ARG A N 1
ATOM 688 C CA . ARG A 1 87 ? -6.816 8.087 5.145 1.00 83.56 87 ARG A CA 1
ATOM 689 C C . ARG A 1 87 ? -5.302 8.090 4.946 1.00 83.56 87 ARG A C 1
ATOM 691 O O . ARG A 1 87 ? -4.812 8.815 4.087 1.00 83.56 87 ARG A O 1
ATOM 698 N N . ASP A 1 88 ? -4.599 7.296 5.744 1.00 83.38 88 ASP A N 1
ATOM 699 C CA . ASP A 1 88 ? -3.140 7.252 5.791 1.00 83.38 88 ASP A CA 1
ATOM 700 C C . ASP A 1 88 ? -2.657 5.818 6.091 1.00 83.38 88 ASP A C 1
ATOM 702 O O . ASP A 1 88 ? -3.396 5.017 6.675 1.00 83.38 88 ASP A O 1
ATOM 706 N N . ASP A 1 89 ? -1.429 5.471 5.692 1.00 82.50 89 ASP A N 1
ATOM 707 C CA . ASP A 1 89 ? -0.813 4.204 6.098 1.00 82.50 89 ASP A CA 1
ATOM 708 C C . ASP A 1 89 ? -0.440 4.209 7.593 1.00 82.50 89 ASP A C 1
ATOM 710 O O . ASP A 1 89 ? -0.473 3.152 8.228 1.00 82.50 89 ASP A O 1
ATOM 714 N N . SER A 1 90 ? -0.248 5.389 8.201 1.00 84.12 90 SER A N 1
ATOM 715 C CA . SER A 1 90 ? -0.034 5.545 9.649 1.00 84.12 90 SER A CA 1
ATOM 716 C C . SER A 1 90 ? -1.223 5.125 10.522 1.00 84.12 90 SER A C 1
ATOM 718 O O . SER A 1 90 ? -1.055 4.875 11.713 1.00 84.12 90 SER A O 1
ATOM 720 N N . ASP A 1 91 ? -2.428 5.060 9.949 1.00 82.12 91 ASP A N 1
ATOM 721 C CA . ASP A 1 91 ? -3.661 4.687 10.655 1.00 82.12 91 ASP A CA 1
ATOM 722 C C . ASP A 1 91 ? -3.816 3.152 10.810 1.00 82.12 91 ASP A C 1
ATOM 724 O O . ASP A 1 91 ? -4.788 2.664 11.400 1.00 82.12 91 ASP A O 1
ATOM 728 N N . CYS A 1 92 ? -2.868 2.367 10.280 1.00 85.62 92 CYS A N 1
ATOM 729 C CA . CYS A 1 92 ? -2.849 0.912 10.409 1.00 85.62 92 CYS A CA 1
ATOM 730 C C . CYS A 1 92 ? -2.391 0.489 11.813 1.00 85.62 92 CYS A C 1
ATOM 732 O O . CYS A 1 92 ? -1.209 0.557 12.147 1.00 85.62 92 CYS A O 1
ATOM 734 N N . CYS A 1 93 ? -3.314 -0.019 12.632 1.00 84.88 93 CYS A N 1
ATOM 735 C CA . CYS A 1 93 ? -3.012 -0.480 13.990 1.00 84.88 93 CYS A CA 1
ATOM 736 C C . CYS A 1 93 ? -2.450 -1.909 14.031 1.00 84.88 93 CYS A C 1
ATOM 738 O O . CYS A 1 93 ? -1.762 -2.276 14.979 1.00 84.88 93 CYS A O 1
ATOM 740 N N . SER A 1 94 ? -2.775 -2.736 13.034 1.00 84.31 94 SER A N 1
ATOM 741 C CA . SER A 1 94 ? -2.322 -4.126 12.949 1.00 84.31 94 SER A CA 1
ATOM 742 C C . SER A 1 94 ? -2.235 -4.570 11.496 1.00 84.31 94 SER A C 1
ATOM 744 O O . SER A 1 94 ? -3.172 -4.367 10.723 1.00 84.31 94 SER A O 1
ATOM 746 N N . LEU A 1 95 ? -1.118 -5.197 11.138 1.00 87.56 95 LEU A N 1
ATOM 747 C CA . LEU A 1 95 ? -0.875 -5.766 9.820 1.00 87.56 95 LEU A CA 1
ATOM 748 C C . LEU A 1 95 ? -0.533 -7.245 9.979 1.00 87.56 95 LEU A C 1
ATOM 750 O O . LEU A 1 95 ? 0.472 -7.599 10.596 1.00 87.56 95 LEU A O 1
ATOM 754 N N . MET A 1 96 ? -1.337 -8.107 9.367 1.00 88.38 96 MET A N 1
ATOM 755 C CA . MET A 1 96 ? -1.054 -9.531 9.264 1.00 88.38 96 MET A CA 1
ATOM 756 C C . MET A 1 96 ? -0.911 -9.907 7.797 1.00 88.38 96 MET A C 1
ATOM 758 O O . MET A 1 96 ? -1.786 -9.636 6.977 1.00 88.38 96 MET A O 1
ATOM 762 N N . MET A 1 97 ? 0.186 -10.579 7.470 1.00 86.62 97 MET A N 1
ATOM 763 C CA . MET A 1 97 ? 0.398 -11.136 6.144 1.00 86.62 97 MET A CA 1
ATOM 764 C C . MET A 1 97 ? 0.600 -12.635 6.251 1.00 86.62 97 MET A C 1
ATOM 766 O O . MET A 1 97 ? 1.356 -13.106 7.100 1.00 86.62 97 MET A O 1
ATOM 770 N N . LYS A 1 98 ? -0.013 -13.385 5.338 1.00 85.69 98 LYS A N 1
ATOM 771 C CA . LYS A 1 98 ? 0.284 -14.806 5.170 1.00 85.69 98 LYS A CA 1
ATOM 772 C C . LYS A 1 98 ? 0.253 -15.215 3.708 1.00 85.69 98 LYS A C 1
ATOM 774 O O . LYS A 1 98 ? -0.492 -14.659 2.897 1.00 85.69 98 LYS A O 1
ATOM 779 N N . TRP A 1 99 ? 1.051 -16.224 3.385 1.00 82.19 99 TRP A N 1
ATOM 780 C CA . TRP A 1 99 ? 0.801 -16.999 2.181 1.00 82.19 99 TRP A CA 1
ATOM 781 C C . TRP A 1 99 ? -0.476 -17.809 2.406 1.00 82.19 99 TRP A C 1
ATOM 783 O O . TRP A 1 99 ? -0.672 -18.375 3.478 1.00 82.19 99 TRP A O 1
ATOM 793 N N . HIS A 1 100 ? -1.360 -17.836 1.415 1.00 76.25 100 HIS A N 1
ATOM 794 C CA . HIS A 1 100 ? -2.408 -18.840 1.366 1.00 76.25 100 HIS A CA 1
ATOM 795 C C . HIS A 1 100 ? -1.716 -20.190 1.206 1.00 76.25 100 HIS A C 1
ATOM 797 O O . HIS A 1 100 ? -0.941 -20.353 0.256 1.00 76.25 100 HIS A O 1
ATOM 803 N N . ASP A 1 101 ? -1.972 -21.124 2.121 1.00 61.41 101 ASP A N 1
ATOM 804 C CA . ASP A 1 101 ? -1.434 -22.475 2.017 1.00 61.41 101 ASP A CA 1
ATOM 805 C C . ASP A 1 101 ? -1.795 -23.026 0.637 1.00 61.41 101 ASP A C 1
ATOM 807 O O . ASP A 1 101 ? -2.948 -22.969 0.188 1.00 61.41 101 ASP A O 1
ATOM 811 N N . ALA A 1 102 ? -0.771 -23.431 -0.112 1.00 46.84 102 ALA A N 1
ATOM 812 C CA . ALA A 1 102 ? -0.982 -24.088 -1.384 1.00 46.84 102 ALA A CA 1
ATOM 813 C C . ALA A 1 102 ? -1.742 -25.378 -1.072 1.00 46.84 102 ALA A C 1
ATOM 815 O O . ALA A 1 102 ? -1.271 -26.188 -0.280 1.00 46.84 102 ALA A O 1
ATOM 816 N N . MET A 1 103 ? -2.938 -25.528 -1.638 1.00 40.12 103 MET A N 1
ATOM 817 C CA . MET A 1 103 ? -3.675 -26.777 -1.554 1.00 40.12 103 MET A CA 1
ATOM 818 C C . MET A 1 103 ? 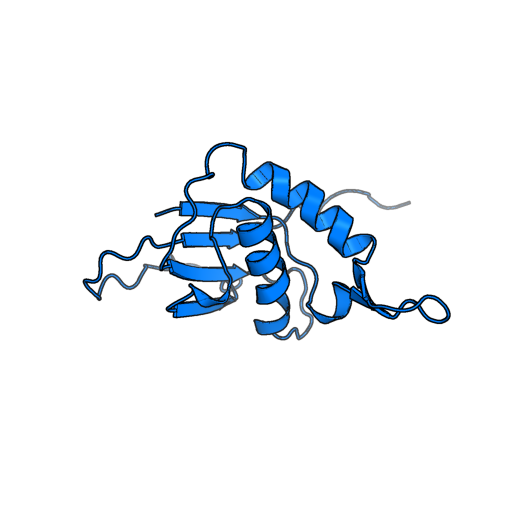-2.813 -27.920 -2.086 1.00 40.12 103 MET A C 1
ATOM 820 O O . MET A 1 103 ? -2.660 -28.044 -3.296 1.00 40.12 103 MET A O 1
ATOM 824 N N . ASP A 1 104 ? -2.353 -28.761 -1.169 1.00 34.03 104 ASP A N 1
ATOM 825 C CA . ASP A 1 104 ? -2.370 -30.208 -1.316 1.00 34.03 104 ASP A CA 1
ATOM 826 C C . ASP A 1 104 ? -3.276 -30.744 -0.191 1.00 34.03 104 ASP A C 1
ATOM 828 O O . ASP A 1 104 ? -2.847 -30.906 0.944 1.00 34.03 104 ASP A O 1
ATOM 832 N N . GLY A 1 105 ? -4.563 -30.949 -0.507 1.00 34.81 105 GLY A N 1
ATOM 833 C CA . GLY A 1 105 ? -5.513 -31.748 0.283 1.00 34.81 105 GLY A CA 1
ATOM 834 C C . GLY A 1 105 ? -6.091 -31.126 1.567 1.00 34.81 105 GLY A C 1
ATOM 835 O O . GLY A 1 105 ? -5.399 -30.944 2.553 1.00 34.81 105 GLY A O 1
ATOM 836 N N . ALA A 1 106 ? -7.413 -30.915 1.574 1.00 37.16 106 ALA A N 1
ATOM 837 C CA . ALA A 1 106 ? -8.269 -30.826 2.767 1.00 37.16 106 ALA A CA 1
ATOM 838 C C . ALA A 1 106 ? -7.803 -29.889 3.906 1.00 37.16 106 ALA A C 1
ATOM 840 O O . ALA A 1 106 ? -7.207 -30.312 4.890 1.00 37.16 106 ALA A O 1
ATOM 841 N N . GLY A 1 107 ? -8.192 -28.616 3.843 1.00 32.00 107 GLY A N 1
ATOM 842 C CA . GLY A 1 107 ? -7.970 -27.706 4.964 1.00 32.00 107 GLY A CA 1
ATOM 843 C C . GLY A 1 107 ? -8.735 -26.407 4.810 1.00 32.00 107 GLY A C 1
ATOM 844 O O . GLY A 1 107 ? -8.207 -25.414 4.325 1.00 32.00 107 GLY A O 1
ATOM 845 N N . MET A 1 108 ? -10.002 -26.423 5.210 1.00 31.50 108 MET A N 1
ATOM 846 C CA . MET A 1 108 ? -10.775 -25.216 5.477 1.00 31.50 108 MET A CA 1
ATOM 847 C C . MET A 1 108 ? -10.019 -24.383 6.525 1.00 31.50 108 MET A C 1
ATOM 849 O O . MET A 1 108 ? -9.914 -24.790 7.679 1.00 31.50 108 MET A O 1
ATOM 853 N N . VAL A 1 109 ? -9.467 -23.234 6.130 1.00 37.28 109 VAL A N 1
ATOM 854 C CA . VAL A 1 109 ? -8.827 -22.304 7.069 1.00 37.28 109 VAL A CA 1
ATOM 855 C C . VAL A 1 109 ? -9.932 -21.598 7.856 1.00 37.28 109 VAL A C 1
ATOM 857 O O . VAL A 1 109 ? -10.543 -20.647 7.372 1.00 37.28 109 VAL A O 1
ATOM 860 N N . SER A 1 110 ? -10.210 -22.087 9.063 1.00 32.34 110 SER A N 1
ATOM 861 C CA . SER A 1 110 ? -11.050 -21.405 10.048 1.00 32.34 110 SER A CA 1
ATOM 862 C C . SER A 1 110 ? -10.336 -20.162 10.583 1.00 32.34 110 SER A C 1
ATOM 864 O O . SER A 1 110 ? -9.186 -20.235 11.021 1.00 32.34 110 SER A O 1
ATOM 866 N N . SER A 1 111 ? -11.023 -19.021 10.558 1.00 36.75 111 SER A N 1
ATOM 867 C CA . SER A 1 111 ? -10.589 -17.769 11.185 1.00 36.75 111 SER A CA 1
ATOM 868 C C . SER A 1 111 ? -10.414 -17.939 12.703 1.00 36.75 111 SER A C 1
ATOM 870 O O . SER A 1 111 ? -11.272 -18.563 13.328 1.00 36.75 111 SER A O 1
ATOM 872 N N . PRO A 1 112 ? -9.383 -17.356 13.343 1.00 32.97 112 PRO A N 1
ATOM 873 C CA . PRO A 1 112 ? -9.369 -17.229 14.792 1.00 32.97 112 PRO A CA 1
ATOM 874 C C . PRO A 1 112 ? -10.317 -16.094 15.201 1.00 32.97 112 PRO A C 1
ATOM 876 O O . PRO A 1 112 ? -9.983 -14.915 15.117 1.00 32.97 112 PRO A O 1
ATOM 879 N N . THR A 1 113 ? -11.527 -16.451 15.630 1.00 37.59 113 THR A N 1
ATOM 880 C CA . THR A 1 113 ? -12.419 -15.548 16.365 1.00 37.59 113 THR A CA 1
ATOM 881 C C . THR A 1 113 ? -11.923 -15.470 17.806 1.00 37.59 113 THR A C 1
ATOM 883 O O . THR A 1 113 ? -12.023 -16.449 18.541 1.00 37.59 113 THR A O 1
ATOM 886 N N . GLY A 1 114 ? -11.366 -14.328 18.217 1.00 32.62 114 GLY A N 1
ATOM 887 C CA . GLY A 1 114 ? -10.898 -14.178 19.596 1.00 32.62 114 GLY A CA 1
ATOM 888 C C . GLY A 1 114 ? -10.110 -12.912 19.912 1.00 32.62 114 GLY A C 1
ATOM 889 O O . GLY A 1 114 ? -9.013 -13.019 20.442 1.00 32.62 114 GLY A O 1
ATOM 890 N N . ALA A 1 115 ? -10.652 -11.727 19.623 1.00 28.70 115 ALA A N 1
ATOM 891 C CA . ALA A 1 115 ? -10.322 -10.501 20.358 1.00 28.70 115 ALA A CA 1
ATOM 892 C C . ALA A 1 115 ? -11.429 -9.463 20.132 1.00 28.70 115 ALA A C 1
ATOM 894 O O . ALA A 1 115 ? -11.670 -9.037 19.004 1.00 28.70 115 ALA A O 1
ATOM 895 N N . SER A 1 116 ? -12.127 -9.066 21.199 1.00 29.27 116 SER A N 1
ATOM 896 C CA . SER A 1 116 ? -13.112 -7.991 21.130 1.00 29.27 116 SER A CA 1
ATOM 897 C C . SER A 1 116 ? -12.394 -6.642 21.075 1.00 29.27 116 SER A C 1
ATOM 899 O O . SER A 1 116 ? -12.023 -6.078 22.099 1.00 29.27 116 SER A O 1
ATOM 901 N N . CYS A 1 117 ? -12.232 -6.119 19.872 1.00 23.31 11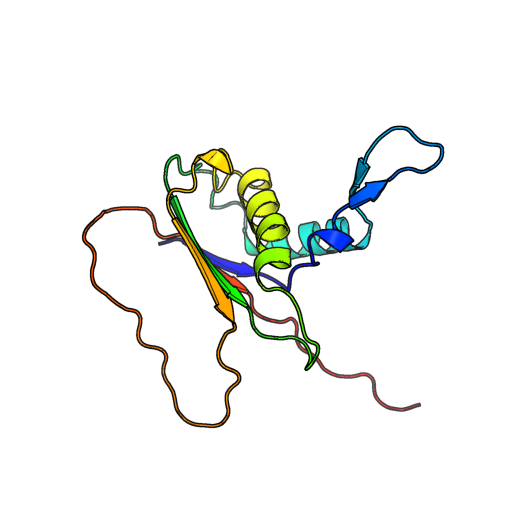7 CYS A N 1
ATOM 902 C CA . CYS A 1 117 ? -12.101 -4.698 19.599 1.00 23.31 117 CYS A CA 1
ATOM 903 C C . CYS A 1 117 ? -12.910 -4.481 18.326 1.00 23.31 117 CYS A C 1
ATOM 905 O O . CYS A 1 117 ? -12.641 -5.125 17.316 1.00 23.31 117 CYS A O 1
ATOM 907 N N . VAL A 1 118 ? -13.928 -3.624 18.363 1.00 29.28 118 VAL A N 1
ATOM 908 C CA . VAL A 1 118 ? -14.649 -3.196 17.157 1.00 29.28 118 VAL A CA 1
ATOM 909 C C . VAL A 1 118 ? -13.718 -2.311 16.322 1.00 29.28 118 VAL A C 1
ATOM 911 O O . VAL A 1 118 ? -13.820 -1.091 16.316 1.00 29.28 118 VAL A O 1
ATOM 914 N N . VAL A 1 119 ? -12.759 -2.945 15.651 1.00 29.30 119 VAL A N 1
ATOM 915 C CA . VAL A 1 119 ? -11.957 -2.380 14.569 1.00 29.30 119 VAL A CA 1
ATOM 916 C C . VAL A 1 119 ? -12.597 -2.830 13.265 1.00 29.30 119 VAL A C 1
ATOM 918 O O . VAL A 1 119 ? -12.987 -3.986 13.118 1.00 29.30 119 VAL A O 1
ATOM 921 N N . SER A 1 120 ? -12.767 -1.915 12.314 1.00 33.38 120 SER A N 1
ATOM 922 C CA . SER A 1 120 ? -13.226 -2.296 10.979 1.00 33.38 120 SER A CA 1
ATOM 923 C C . SER A 1 120 ? -12.152 -3.172 10.336 1.00 33.38 120 SER A C 1
ATOM 925 O O . SER A 1 120 ? -11.153 -2.675 9.827 1.00 33.38 120 SER A O 1
ATOM 927 N N . GLU A 1 121 ? -12.326 -4.490 10.417 1.00 44.31 121 GLU A N 1
ATOM 928 C CA . GLU A 1 121 ? -11.447 -5.459 9.772 1.00 44.31 121 GLU A CA 1
ATOM 929 C C . GLU A 1 121 ? -11.533 -5.269 8.254 1.00 44.31 121 GLU A C 1
ATOM 931 O O . GLU A 1 121 ? -12.604 -5.399 7.648 1.00 44.31 121 GLU A O 1
ATOM 936 N N . CYS A 1 122 ? -10.411 -4.912 7.637 1.00 43.53 122 CYS A N 1
ATOM 937 C CA . CYS A 1 122 ? -10.275 -4.832 6.193 1.00 43.53 122 CYS A CA 1
ATOM 938 C C . CYS A 1 122 ? -9.510 -6.088 5.753 1.00 43.53 122 CYS A C 1
ATOM 940 O O . CYS A 1 122 ? -8.287 -6.176 5.874 1.00 43.53 122 CYS A O 1
ATOM 942 N N . LEU A 1 123 ? -10.253 -7.110 5.333 1.00 48.03 123 LEU A N 1
ATOM 943 C CA . LEU A 1 123 ? -9.718 -8.376 4.845 1.00 48.03 123 LEU A CA 1
ATOM 944 C C . LEU A 1 123 ? -9.470 -8.257 3.340 1.00 48.03 123 LEU A C 1
ATOM 946 O O . LEU A 1 123 ? -10.390 -8.408 2.546 1.00 48.03 123 LEU A O 1
ATOM 950 N N . VAL A 1 124 ? -8.235 -8.032 2.909 1.00 53.38 124 VAL A N 1
ATOM 951 C CA . VAL A 1 124 ? -7.914 -8.019 1.475 1.00 53.38 124 VAL A CA 1
ATOM 952 C C . VAL A 1 124 ? -7.488 -9.430 1.062 1.00 53.38 124 VAL A C 1
ATOM 954 O O . VAL A 1 124 ? -6.420 -9.912 1.447 1.00 53.38 124 VAL A O 1
ATOM 957 N N . ILE A 1 125 ? -8.333 -10.115 0.286 1.00 47.28 125 ILE A N 1
ATOM 958 C CA . ILE A 1 125 ? -7.997 -11.405 -0.326 1.00 47.28 125 ILE A CA 1
ATOM 959 C C . ILE A 1 125 ? -7.455 -11.107 -1.721 1.00 47.28 125 ILE A C 1
ATOM 961 O O . ILE A 1 125 ? -8.135 -10.534 -2.547 1.00 47.28 125 ILE A O 1
ATOM 965 N N . VAL A 1 126 ? -6.216 -11.463 -2.031 1.00 44.75 126 VAL A N 1
ATOM 966 C CA . VAL A 1 126 ? -5.685 -11.237 -3.383 1.00 44.75 126 VAL A CA 1
ATOM 967 C C . VAL A 1 126 ? -5.912 -12.511 -4.195 1.00 44.75 126 VAL A C 1
ATOM 969 O O . VAL A 1 126 ? -5.228 -13.515 -3.971 1.00 44.75 126 VAL A O 1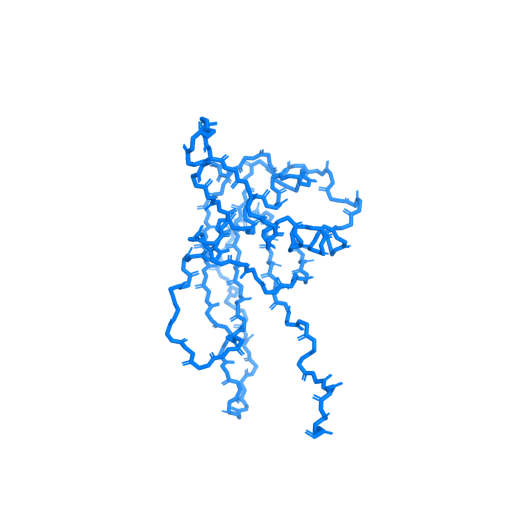
ATOM 972 N N . GLN A 1 127 ? -6.892 -12.498 -5.104 1.00 32.41 127 GLN A N 1
ATOM 973 C CA . GLN A 1 127 ? -7.107 -13.591 -6.055 1.00 32.41 127 GLN A CA 1
ATOM 974 C C . GLN A 1 127 ? -6.193 -13.429 -7.274 1.00 32.41 127 GLN A C 1
ATOM 976 O O . GLN A 1 127 ? -5.866 -12.330 -7.711 1.00 32.41 127 GLN A O 1
ATOM 981 N N . GLN A 1 128 ? -5.723 -14.551 -7.813 1.00 33.09 128 GLN A N 1
ATOM 982 C CA . GLN A 1 128 ? -4.954 -14.536 -9.051 1.00 33.09 128 GLN A CA 1
ATOM 983 C C . GLN A 1 128 ? -5.881 -14.342 -10.251 1.00 33.09 128 GLN A C 1
ATOM 985 O O . GLN A 1 128 ? -6.912 -15.006 -10.329 1.00 33.09 128 GLN A O 1
ATOM 990 N N . GLU A 1 129 ? -5.448 -13.527 -11.212 1.00 32.09 129 GLU A N 1
ATOM 991 C CA . GLU A 1 129 ? -5.886 -13.636 -12.606 1.00 32.09 129 GLU A CA 1
ATOM 992 C C . GLU A 1 129 ? -5.670 -15.076 -13.118 1.00 32.09 129 GLU A C 1
ATOM 994 O O . GLU A 1 129 ? -4.711 -15.744 -12.699 1.00 32.09 129 GLU A O 1
ATOM 999 N N . PRO A 1 130 ? -6.540 -15.577 -14.011 1.00 28.59 130 PRO A N 1
ATOM 1000 C CA . PRO A 1 130 ? -6.468 -16.940 -14.507 1.00 28.59 130 PRO A CA 1
ATOM 1001 C C . PRO A 1 130 ? -5.198 -17.144 -15.336 1.00 28.59 130 PRO A C 1
ATOM 1003 O O . PRO A 1 130 ? -5.020 -16.585 -16.416 1.00 28.59 130 PRO A O 1
ATOM 1006 N N . THR A 1 131 ? -4.317 -18.013 -14.852 1.00 41.84 131 THR A N 1
ATOM 1007 C CA . THR A 1 131 ? -3.292 -18.629 -15.688 1.00 41.84 131 THR A CA 1
ATOM 1008 C C . THR A 1 131 ? -3.985 -19.629 -16.618 1.00 41.84 131 THR A C 1
ATOM 1010 O O . THR A 1 131 ? -4.177 -20.754 -16.177 1.00 41.84 131 THR A O 1
ATOM 1013 N N . ASP A 1 132 ? -4.377 -19.264 -17.852 1.00 35.28 132 ASP A N 1
ATOM 1014 C CA . ASP A 1 132 ? -4.267 -20.187 -19.006 1.00 35.28 132 ASP A CA 1
ATOM 1015 C C . ASP A 1 132 ? -4.548 -19.588 -20.416 1.00 35.28 132 ASP A C 1
ATOM 1017 O O . ASP A 1 132 ? -5.428 -18.752 -20.600 1.00 35.28 132 ASP A O 1
ATOM 1021 N N . ARG A 1 133 ? -3.871 -20.207 -21.404 1.00 43.72 133 ARG A N 1
ATOM 1022 C CA . ARG A 1 133 ? -4.145 -20.370 -22.858 1.00 43.72 133 ARG A CA 1
ATOM 1023 C C . ARG A 1 133 ? -3.647 -19.361 -23.896 1.00 43.72 133 ARG A C 1
ATOM 1025 O O . ARG A 1 133 ? -4.420 -18.686 -24.567 1.00 43.72 133 ARG A O 1
ATOM 1032 N N . SER A 1 134 ? -2.368 -19.510 -24.222 1.00 33.72 134 SER A N 1
ATOM 1033 C CA . SER A 1 134 ? -1.941 -19.772 -25.609 1.00 33.72 134 SER A CA 1
ATOM 1034 C C . SER A 1 134 ? -0.708 -20.687 -25.557 1.00 33.72 134 SER A C 1
ATOM 1036 O O . SER A 1 134 ? 0.399 -20.270 -25.244 1.00 33.72 134 SER A O 1
ATOM 1038 N N . SER A 1 135 ? -0.893 -22.008 -25.527 1.00 36.88 135 SER A N 1
ATOM 1039 C CA . SER A 1 135 ? -1.007 -22.845 -26.730 1.00 36.88 135 SER A CA 1
ATOM 1040 C C . SER A 1 135 ? 0.137 -22.583 -27.709 1.00 36.88 135 SER A C 1
ATOM 1042 O O . SER A 1 135 ? 0.066 -21.660 -28.510 1.00 36.88 135 SER A O 1
ATOM 1044 N N . LEU A 1 136 ? 1.175 -23.414 -27.577 1.00 41.31 136 LEU A N 1
ATOM 1045 C CA . LEU A 1 136 ? 1.857 -24.116 -28.668 1.00 41.31 136 LEU A CA 1
ATOM 1046 C C . LEU A 1 136 ? 1.689 -23.479 -30.056 1.00 41.31 136 LEU A C 1
ATOM 1048 O O . LEU A 1 136 ? 0.641 -23.621 -30.687 1.00 41.31 136 LEU A O 1
ATOM 1052 N N . SER A 1 137 ? 2.771 -22.878 -30.539 1.00 43.66 137 SER A N 1
ATOM 1053 C CA . SER A 1 137 ? 3.098 -22.800 -31.962 1.00 43.66 137 SER A CA 1
ATOM 1054 C C . SER A 1 137 ? 4.475 -23.408 -32.161 1.00 43.66 137 SER A C 1
ATOM 1056 O O . SER A 1 137 ? 5.381 -22.949 -31.424 1.00 43.66 137 SER A O 1
#

Sequence (137 aa):
MLKLDLPFPPSVNGLYRNGGMKKGRHRTARYKAWVREASLCVGEVHRKAMSAYSLLIVLKRPDRRMRDLGNYEKAISDLLVSHGVVRDDSDCCSLMMKWHDAMDGAGMVSSPTGASCVVSECLVIVQQEPTDRSSLS

Radius of gyration: 16.72 Å; chains: 1; bounding box: 38×46×53 Å

Foldseek 3Di:
DAEFAAAQADFLVQQWDQPVVDHDIDGDPRLVVRLVRSVVRVDLPQQPAFQAAEEEEEAEDPDPDDDDQVRGVVSVQVSCCVSNNHVHPVNHPYYHYDYDPDDPDDDDDDDPDDDDDPHPYHYYYHDHDDPDDDDDD

pLDDT: mean 70.58, std 21.71, range [23.31, 93.0]